Protein AF-A0A382W9Y3-F1 (afdb_monomer_lite)

Sequence (99 aa):
MAINVNTVYQTVLTILNKEQRGYITPDEFNKIGTQVQLDIFEQYFDDLNQQLRVPQADVDYSDRIENIDERISIFKTFGDATYDNVTTPNNPFWVLPAV

Foldseek 3Di:
DDDDPVVVVVLVVLLVCVPPDPDADPVSVVSVVVVVVVVVLVVLVVVLVVLVVDDFDPDVVRPPNVVSVVVCVVVDDDADFDWDCPPPVPDIDTDDGDD

pLDDT: mean 79.78, std 9.44, range [50.72, 93.06]

Radius of gyration: 20.67 Å; chains: 1; bounding box: 42×52×42 Å

Secondary structure (DSSP, 8-state):
-PPPHHHHHHHHHHHHTTTT-S---HHHHHHHHHHHHHHHHHHHHHHHHHHHTS-----TTT-HHHHHHHHHHTT----PPEEE-SS-TTS-EEEPPP-

Organism: NCBI:txid408172

Structure (mmCIF, N/CA/C/O backbone):
data_AF-A0A382W9Y3-F1
#
_entry.id   AF-A0A382W9Y3-F1
#
loop_
_atom_site.group_PDB
_atom_site.id
_atom_site.type_symbol
_atom_site.label_atom_id
_atom_site.label_alt_id
_atom_site.label_comp_id
_atom_site.label_asym_id
_atom_site.label_entity_id
_atom_site.label_seq_id
_atom_site.pdbx_PDB_ins_code
_atom_site.Cartn_x
_atom_site.Cartn_y
_atom_site.Cartn_z
_atom_site.occupancy
_atom_site.B_iso_or_equiv
_atom_site.auth_seq_id
_atom_site.auth_comp_id
_atom_site.auth_asym_id
_atom_site.auth_atom_id
_atom_site.pdbx_PDB_model_num
ATOM 1 N N . MET A 1 1 ? 14.629 -17.780 -10.690 1.00 50.72 1 MET A N 1
ATOM 2 C CA . MET A 1 1 ? 14.822 -16.629 -11.597 1.00 50.72 1 MET A CA 1
ATOM 3 C C . MET A 1 1 ? 15.910 -15.760 -10.985 1.00 50.72 1 MET A C 1
ATOM 5 O O . MET A 1 1 ? 15.712 -15.281 -9.880 1.00 50.72 1 MET A O 1
ATOM 9 N N . ALA A 1 2 ? 17.090 -15.671 -11.601 1.00 57.62 2 ALA A N 1
ATOM 10 C CA . ALA A 1 2 ? 18.190 -14.879 -11.051 1.00 57.62 2 ALA A CA 1
ATOM 11 C C . ALA A 1 2 ? 18.081 -13.440 -11.567 1.00 57.62 2 ALA A C 1
ATOM 13 O O . ALA A 1 2 ? 18.067 -13.217 -12.777 1.00 57.62 2 ALA A O 1
ATOM 14 N N . ILE A 1 3 ? 17.980 -12.477 -10.655 1.00 62.28 3 ILE A N 1
ATOM 15 C CA . ILE A 1 3 ? 18.035 -11.053 -10.986 1.00 62.28 3 ILE A CA 1
ATOM 16 C C . ILE A 1 3 ? 19.469 -10.708 -11.400 1.00 62.28 3 ILE A C 1
ATOM 18 O O . ILE A 1 3 ? 20.426 -11.002 -10.685 1.00 62.28 3 ILE A O 1
ATOM 22 N N . ASN A 1 4 ? 19.626 -10.106 -12.578 1.00 80.31 4 ASN A N 1
ATOM 23 C CA . ASN A 1 4 ? 20.927 -9.684 -13.079 1.00 80.31 4 ASN A CA 1
ATOM 24 C C . ASN A 1 4 ? 21.374 -8.408 -12.347 1.00 80.31 4 ASN A C 1
ATOM 26 O O . ASN A 1 4 ? 20.636 -7.425 -12.293 1.00 80.31 4 ASN A O 1
ATOM 30 N N . VAL A 1 5 ? 22.599 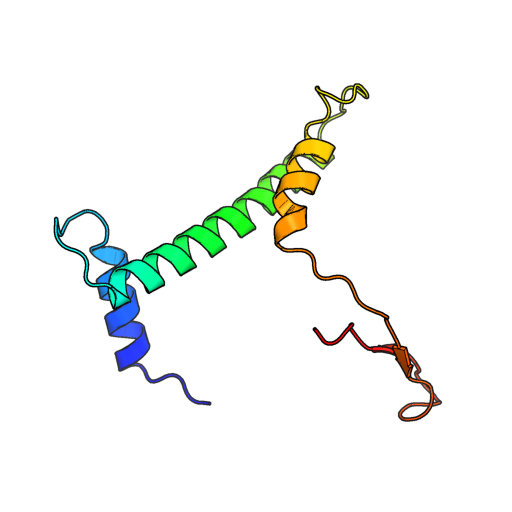-8.414 -11.818 1.00 76.38 5 VAL A N 1
ATOM 31 C CA . VAL A 1 5 ? 23.180 -7.289 -11.062 1.00 76.38 5 VAL A CA 1
ATOM 32 C C . VAL A 1 5 ? 23.165 -5.984 -11.870 1.00 76.38 5 VAL A C 1
ATOM 34 O O . VAL A 1 5 ? 22.899 -4.922 -11.310 1.00 76.38 5 VAL A O 1
ATOM 37 N N . ASN A 1 6 ? 23.349 -6.046 -13.193 1.00 77.00 6 ASN A N 1
ATOM 38 C CA . ASN A 1 6 ? 23.290 -4.861 -14.052 1.00 77.00 6 ASN A CA 1
ATOM 39 C C . ASN A 1 6 ? 21.873 -4.280 -14.138 1.00 77.00 6 ASN A C 1
ATOM 41 O O . ASN A 1 6 ? 21.717 -3.063 -14.196 1.00 77.00 6 ASN A O 1
ATOM 45 N N . THR A 1 7 ? 20.837 -5.122 -14.107 1.00 77.69 7 THR A N 1
ATOM 46 C CA . THR A 1 7 ? 19.439 -4.663 -14.098 1.00 77.69 7 THR A CA 1
ATOM 47 C C . THR A 1 7 ? 19.118 -3.915 -12.804 1.00 77.69 7 THR A C 1
ATOM 49 O O . THR A 1 7 ? 18.478 -2.865 -12.850 1.00 77.69 7 THR A O 1
ATOM 52 N N . VAL A 1 8 ? 19.615 -4.403 -11.662 1.00 71.56 8 VAL A N 1
ATOM 53 C CA . VAL A 1 8 ? 19.471 -3.724 -10.361 1.00 71.56 8 VAL A CA 1
ATOM 54 C C . VAL A 1 8 ? 20.184 -2.376 -10.383 1.00 71.56 8 VAL A C 1
ATOM 56 O O . VAL A 1 8 ? 19.588 -1.355 -10.053 1.00 71.56 8 VAL A O 1
ATOM 59 N N . TYR A 1 9 ? 21.437 -2.357 -10.838 1.00 77.88 9 TYR A N 1
ATOM 60 C CA . TYR A 1 9 ? 22.259 -1.151 -10.873 1.00 77.88 9 TYR A CA 1
ATOM 61 C C . TYR A 1 9 ? 21.644 -0.031 -11.725 1.00 77.88 9 TYR A C 1
ATOM 63 O O . TYR A 1 9 ? 21.530 1.10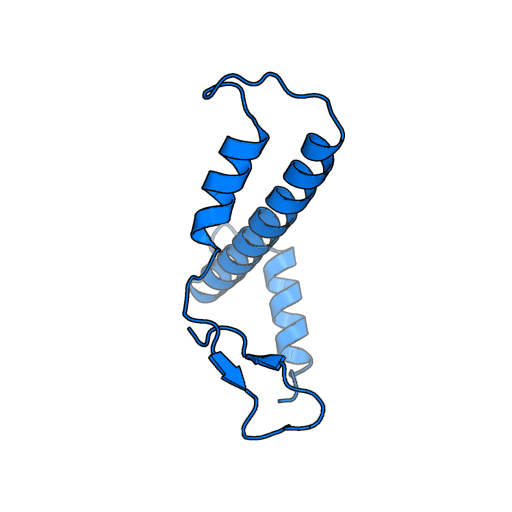4 -11.264 1.00 77.88 9 TYR A O 1
ATOM 71 N N . GLN A 1 10 ? 21.187 -0.353 -12.939 1.00 72.50 10 GLN A N 1
ATOM 72 C CA . GLN A 1 10 ? 20.559 0.636 -13.819 1.00 72.50 10 GLN A CA 1
ATOM 73 C C . GLN A 1 10 ? 19.238 1.159 -13.245 1.00 72.50 10 GLN A C 1
ATOM 75 O O . GLN A 1 10 ? 18.957 2.350 -13.333 1.00 72.50 10 GLN A O 1
ATOM 80 N N . THR A 1 11 ? 18.458 0.295 -12.591 1.00 69.44 11 THR A N 1
ATOM 81 C CA . THR A 1 11 ? 17.202 0.704 -11.947 1.00 69.44 11 THR A CA 1
ATOM 82 C C . THR A 1 11 ? 17.458 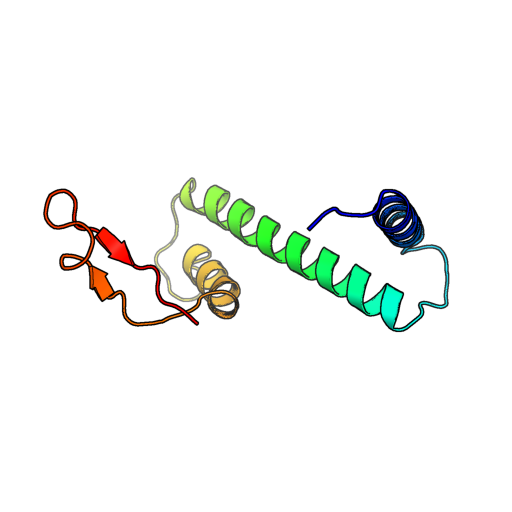1.685 -10.800 1.00 69.44 11 THR A C 1
ATOM 84 O O . THR A 1 11 ? 16.812 2.727 -10.733 1.00 69.44 11 THR A O 1
ATOM 87 N N . VAL A 1 12 ? 18.454 1.417 -9.949 1.00 71.12 12 VAL A N 1
ATOM 88 C CA . VAL A 1 12 ? 18.842 2.318 -8.849 1.00 71.12 12 VAL A CA 1
ATOM 89 C C . VAL A 1 12 ? 19.339 3.669 -9.378 1.00 71.12 12 VAL A C 1
ATOM 91 O O . VAL A 1 12 ? 18.941 4.713 -8.865 1.00 71.12 12 VAL A O 1
ATOM 94 N N . LEU A 1 13 ? 20.156 3.676 -10.436 1.00 73.81 13 LEU A N 1
ATOM 95 C CA . LEU A 1 13 ? 20.632 4.910 -11.076 1.00 73.81 13 LEU A CA 1
ATOM 96 C C . LEU A 1 13 ? 19.497 5.757 -11.659 1.00 73.81 13 LEU A C 1
ATOM 98 O O . LEU A 1 13 ? 19.511 6.980 -11.516 1.00 73.81 13 LEU A O 1
ATOM 102 N N . THR A 1 14 ? 18.517 5.129 -12.308 1.00 70.88 14 THR A N 1
ATOM 103 C CA . THR A 1 14 ? 17.331 5.827 -12.814 1.00 70.88 14 THR A CA 1
ATOM 104 C C . THR A 1 14 ? 16.527 6.446 -11.669 1.00 70.88 14 THR A C 1
ATOM 106 O O . THR A 1 14 ? 16.171 7.619 -11.753 1.00 70.88 14 THR A O 1
ATOM 109 N N . ILE A 1 15 ? 16.291 5.702 -10.582 1.00 69.69 15 ILE A N 1
ATOM 110 C CA . ILE A 1 15 ? 15.534 6.189 -9.416 1.00 69.69 15 ILE A CA 1
ATOM 111 C C . ILE A 1 15 ? 16.238 7.381 -8.755 1.00 69.69 15 ILE A C 1
ATOM 113 O O . ILE A 1 15 ? 15.586 8.356 -8.389 1.00 69.69 15 ILE A O 1
ATOM 117 N N . LEU A 1 16 ? 17.567 7.345 -8.633 1.00 68.00 16 LEU A N 1
ATOM 118 C CA . LEU A 1 16 ? 18.337 8.446 -8.043 1.00 68.00 16 LEU A CA 1
ATOM 119 C C . LEU A 1 16 ? 18.294 9.733 -8.882 1.00 68.00 16 LEU A C 1
ATOM 121 O O . LEU A 1 16 ? 18.404 10.822 -8.329 1.00 68.00 16 LEU A O 1
ATOM 125 N N . ASN A 1 17 ? 18.089 9.630 -10.197 1.00 66.88 17 ASN A N 1
ATOM 126 C CA . ASN A 1 17 ? 18.029 10.780 -11.106 1.00 66.88 17 ASN A CA 1
ATOM 127 C C . ASN A 1 17 ? 16.604 11.331 -11.337 1.00 66.88 17 ASN A C 1
ATOM 129 O O . ASN A 1 17 ? 16.424 12.185 -12.211 1.00 66.88 17 ASN A O 1
ATOM 133 N N . LYS A 1 18 ? 15.599 10.872 -10.573 1.00 65.19 18 LYS A N 1
ATOM 134 C CA . LYS A 1 18 ? 14.167 11.150 -10.814 1.00 65.19 18 LYS A CA 1
ATOM 135 C C . LYS A 1 18 ? 13.763 12.636 -10.804 1.00 65.19 18 LYS A C 1
ATOM 137 O O . LYS A 1 18 ? 12.823 12.994 -11.499 1.00 65.19 18 LYS A O 1
ATOM 142 N N . GLU A 1 19 ? 14.504 13.503 -10.109 1.00 58.72 19 GLU A N 1
ATOM 143 C CA . GLU A 1 19 ? 14.188 14.942 -9.966 1.00 58.72 19 GLU A CA 1
ATOM 144 C C . GLU A 1 19 ? 15.026 15.876 -10.867 1.00 58.72 19 GLU A C 1
ATOM 146 O O . GLU A 1 19 ? 14.824 17.088 -10.864 1.00 58.72 19 GLU A O 1
ATOM 151 N N . GLN A 1 20 ? 16.012 15.360 -11.614 1.00 60.16 20 GLN A N 1
ATOM 152 C CA . GLN A 1 20 ? 17.019 16.210 -12.284 1.00 60.16 20 GLN A CA 1
ATOM 153 C C . GLN A 1 20 ? 16.998 16.162 -13.811 1.00 60.16 20 GLN A C 1
ATOM 155 O O . GLN A 1 20 ? 17.672 16.956 -14.469 1.00 60.16 20 GLN A O 1
ATOM 160 N N . ARG A 1 21 ? 16.234 15.249 -14.406 1.00 64.38 21 ARG A N 1
ATOM 161 C CA . ARG A 1 21 ? 16.163 15.098 -15.858 1.00 64.38 21 ARG A CA 1
ATOM 162 C C . ARG A 1 21 ? 14.780 15.550 -16.288 1.00 64.38 21 ARG A C 1
ATOM 164 O O . ARG A 1 21 ? 13.828 14.796 -16.177 1.00 64.38 21 ARG A O 1
ATOM 171 N N . GLY A 1 22 ? 14.665 16.774 -16.805 1.00 65.25 22 GLY A N 1
ATOM 172 C CA . GLY A 1 22 ? 13.411 17.330 -17.344 1.00 65.25 22 GLY A CA 1
ATOM 173 C C . GLY A 1 22 ? 12.772 16.532 -18.499 1.00 65.25 22 GLY A C 1
ATOM 174 O O . GLY A 1 22 ? 11.814 17.007 -19.097 1.00 65.25 22 GLY A O 1
ATOM 175 N N . TYR A 1 23 ? 13.291 15.339 -18.814 1.00 67.62 23 TYR A N 1
ATOM 176 C CA . TYR A 1 23 ? 12.743 14.361 -19.743 1.00 67.62 23 TYR A CA 1
ATOM 177 C C . TYR A 1 23 ? 12.883 12.955 -19.141 1.00 67.62 23 TYR A C 1
ATOM 179 O O . TYR A 1 23 ? 13.992 12.529 -18.810 1.00 67.62 23 TYR A O 1
ATOM 187 N N . ILE A 1 24 ? 11.760 12.243 -19.035 1.00 77.50 24 ILE A N 1
ATOM 188 C CA . ILE A 1 24 ? 11.650 10.870 -18.524 1.00 77.50 24 ILE A CA 1
ATOM 189 C C . ILE A 1 24 ? 11.133 9.992 -19.669 1.00 77.50 24 ILE A C 1
ATOM 191 O O . ILE A 1 24 ? 10.161 10.351 -20.336 1.00 77.50 24 ILE A O 1
ATOM 195 N N . THR A 1 25 ? 11.785 8.857 -19.933 1.00 83.06 25 THR A N 1
ATOM 196 C CA . THR A 1 25 ? 11.293 7.893 -20.935 1.00 83.06 25 THR A CA 1
ATOM 197 C C . THR A 1 25 ? 10.103 7.085 -20.393 1.00 83.06 25 THR A C 1
ATOM 199 O O . THR A 1 25 ? 9.980 6.935 -19.178 1.00 83.06 25 THR A O 1
ATOM 202 N N . PRO A 1 26 ? 9.230 6.505 -21.243 1.00 82.12 26 PRO A N 1
ATOM 203 C CA . PRO A 1 26 ? 8.083 5.724 -20.763 1.00 82.12 26 PRO A CA 1
ATOM 204 C C . PRO A 1 26 ? 8.449 4.577 -19.804 1.00 82.12 26 PRO A C 1
ATOM 206 O O . PRO A 1 26 ? 7.720 4.318 -18.851 1.00 82.12 26 PRO A O 1
ATOM 209 N N . ASP A 1 27 ? 9.594 3.918 -20.011 1.00 83.56 27 ASP A N 1
ATOM 210 C CA . ASP A 1 27 ? 10.082 2.854 -19.119 1.00 83.56 27 ASP A CA 1
ATOM 211 C C . ASP A 1 27 ? 10.496 3.397 -17.741 1.00 83.56 27 ASP A C 1
ATOM 213 O O . ASP A 1 27 ? 10.142 2.835 -16.706 1.00 83.56 27 ASP A O 1
ATOM 217 N N . GLU A 1 28 ? 11.196 4.533 -17.712 1.00 79.38 28 GLU A N 1
ATOM 218 C CA . GLU A 1 28 ? 11.575 5.206 -16.466 1.00 79.38 28 GLU A CA 1
ATOM 219 C C . GLU A 1 28 ? 10.338 5.737 -15.721 1.00 79.38 28 GLU A C 1
ATOM 221 O O . GLU A 1 28 ? 10.264 5.610 -14.500 1.00 79.38 28 GLU A O 1
ATOM 226 N N . PHE A 1 29 ? 9.335 6.252 -16.442 1.00 83.31 29 PHE A N 1
ATOM 227 C CA . PHE A 1 29 ? 8.065 6.687 -15.858 1.00 83.31 29 PHE A CA 1
ATOM 228 C C . PHE A 1 29 ? 7.319 5.523 -15.200 1.00 83.31 29 PHE A C 1
ATOM 230 O O . PHE A 1 29 ? 6.896 5.646 -14.055 1.00 83.31 29 PHE A O 1
ATOM 237 N N . ASN A 1 30 ? 7.207 4.374 -15.875 1.00 86.75 30 ASN A N 1
ATOM 238 C CA . ASN A 1 30 ? 6.537 3.195 -15.317 1.00 86.75 30 ASN A CA 1
ATOM 239 C C . ASN A 1 30 ? 7.233 2.680 -14.047 1.00 86.75 30 ASN A C 1
ATOM 241 O O . ASN A 1 30 ? 6.569 2.293 -13.083 1.00 86.75 30 ASN A O 1
ATOM 245 N N . LYS A 1 31 ? 8.570 2.712 -14.018 1.00 85.25 31 LYS A N 1
ATOM 246 C CA . LYS A 1 31 ? 9.360 2.327 -12.839 1.00 85.25 31 LYS A CA 1
ATOM 247 C C . LYS A 1 31 ? 9.171 3.296 -11.676 1.00 85.25 31 LYS A C 1
ATOM 249 O O . LYS A 1 31 ? 8.930 2.848 -10.559 1.00 85.25 31 LYS A O 1
ATOM 254 N N . ILE A 1 32 ? 9.238 4.604 -11.931 1.00 84.94 32 ILE A N 1
ATOM 255 C CA . ILE A 1 32 ? 8.983 5.625 -10.905 1.00 84.94 32 ILE A CA 1
ATOM 256 C C . ILE A 1 32 ? 7.539 5.516 -10.405 1.00 84.94 32 ILE A C 1
ATOM 258 O O . ILE A 1 32 ? 7.318 5.536 -9.201 1.00 84.94 32 ILE A O 1
ATOM 262 N N . GLY A 1 33 ? 6.570 5.327 -11.303 1.00 86.81 33 GLY A N 1
ATOM 263 C CA . GLY A 1 33 ? 5.166 5.124 -10.951 1.00 86.81 33 GLY A CA 1
ATOM 264 C C . GLY A 1 33 ? 4.964 3.914 -10.042 1.00 86.81 33 GLY A C 1
ATOM 265 O O . GLY A 1 33 ? 4.274 4.023 -9.035 1.00 86.81 33 GLY A O 1
ATOM 266 N N . THR A 1 34 ? 5.631 2.795 -10.337 1.00 89.50 34 THR A N 1
ATOM 267 C CA . THR A 1 34 ? 5.595 1.597 -9.482 1.00 89.50 34 THR A CA 1
ATOM 268 C C . THR A 1 34 ? 6.209 1.875 -8.109 1.00 89.50 34 THR A C 1
ATOM 270 O O . THR A 1 34 ? 5.637 1.485 -7.098 1.00 89.50 34 THR A O 1
ATOM 273 N N . GLN A 1 35 ? 7.338 2.588 -8.047 1.00 86.38 35 GLN A N 1
ATOM 274 C CA . GLN A 1 35 ? 7.949 2.960 -6.767 1.00 86.38 35 GLN A CA 1
ATOM 275 C C . GLN A 1 35 ? 7.019 3.854 -5.937 1.00 86.38 35 GLN A C 1
ATOM 277 O O . GLN A 1 35 ? 6.796 3.576 -4.768 1.00 86.38 35 GLN A O 1
ATOM 282 N N . VAL A 1 36 ? 6.426 4.884 -6.546 1.00 89.00 36 VAL A N 1
ATOM 283 C CA . VAL A 1 36 ? 5.484 5.785 -5.861 1.00 89.00 36 VAL A CA 1
ATOM 284 C C . VAL A 1 36 ? 4.248 5.026 -5.372 1.00 89.00 36 VAL A C 1
ATOM 286 O O . VAL A 1 36 ? 3.756 5.303 -4.284 1.00 89.00 36 VAL A O 1
ATOM 289 N N . GLN A 1 37 ? 3.752 4.053 -6.140 1.00 88.94 37 GLN A N 1
ATOM 290 C CA . GLN A 1 37 ? 2.647 3.197 -5.702 1.00 88.94 37 GLN A CA 1
ATOM 291 C C . GLN A 1 37 ? 3.010 2.369 -4.463 1.00 88.94 37 GLN A C 1
ATOM 293 O O . GLN A 1 37 ? 2.189 2.271 -3.554 1.00 88.94 37 GLN A O 1
ATOM 298 N N . LEU A 1 38 ? 4.221 1.805 -4.409 1.00 90.12 38 LEU A N 1
ATOM 299 C CA . LEU A 1 38 ? 4.710 1.069 -3.237 1.00 90.12 38 LEU A CA 1
ATOM 300 C C . LEU A 1 38 ? 4.883 1.990 -2.022 1.00 90.12 38 LEU A C 1
ATOM 302 O O . LEU A 1 38 ? 4.424 1.642 -0.939 1.00 90.12 38 LEU A O 1
ATOM 306 N N . ASP A 1 39 ? 5.456 3.179 -2.215 1.00 90.75 39 ASP A N 1
ATOM 307 C CA . ASP A 1 39 ? 5.642 4.163 -1.142 1.00 90.75 39 ASP A CA 1
ATOM 308 C C . ASP A 1 39 ? 4.285 4.605 -0.550 1.00 90.75 39 ASP A C 1
ATOM 310 O O . ASP A 1 39 ? 4.119 4.670 0.667 1.00 90.75 39 ASP A O 1
ATOM 314 N N . ILE A 1 40 ? 3.281 4.862 -1.404 1.00 90.19 40 ILE A N 1
ATOM 315 C CA . ILE A 1 40 ? 1.908 5.190 -0.976 1.00 90.19 40 ILE A CA 1
ATOM 316 C C . ILE A 1 40 ? 1.284 4.024 -0.204 1.00 90.19 40 ILE A C 1
ATOM 318 O O . ILE A 1 40 ? 0.627 4.239 0.815 1.00 90.19 40 ILE A O 1
ATOM 322 N N . PHE A 1 41 ? 1.475 2.796 -0.690 1.00 88.75 41 PHE A N 1
ATOM 323 C CA . PHE A 1 41 ? 0.966 1.603 -0.029 1.00 88.75 41 PHE A CA 1
ATOM 324 C C . PHE A 1 41 ? 1.548 1.472 1.382 1.00 88.75 41 PHE A C 1
ATOM 326 O O . PHE A 1 41 ? 0.775 1.358 2.328 1.00 88.75 41 PHE A O 1
ATOM 333 N N . GLU A 1 42 ? 2.871 1.562 1.547 1.00 91.31 42 GLU A N 1
ATOM 334 C CA . GLU A 1 42 ? 3.531 1.511 2.861 1.00 91.31 42 GLU A CA 1
ATOM 335 C C . GLU A 1 42 ? 3.025 2.613 3.802 1.00 91.31 42 GLU A C 1
ATOM 337 O O . GLU A 1 42 ? 2.659 2.331 4.947 1.00 91.31 42 GLU A O 1
ATOM 342 N N . GLN A 1 43 ? 2.905 3.846 3.300 1.00 93.06 43 GLN A N 1
ATOM 343 C CA . GLN A 1 43 ? 2.428 4.977 4.092 1.00 93.06 43 GLN A CA 1
ATOM 344 C C . GLN A 1 43 ? 1.015 4.755 4.656 1.00 93.06 43 GLN A C 1
ATOM 346 O O . GLN A 1 43 ? 0.761 5.102 5.810 1.00 93.06 43 GLN A O 1
ATOM 351 N N . TYR A 1 44 ? 0.098 4.139 3.898 1.00 91.69 44 TYR A N 1
ATOM 352 C CA . TYR A 1 44 ? -1.246 3.848 4.408 1.00 91.69 44 TYR A CA 1
ATOM 353 C C . TYR A 1 44 ? -1.241 2.893 5.608 1.00 91.69 44 TYR A C 1
ATOM 355 O O . TYR A 1 44 ? -2.036 3.084 6.531 1.00 91.69 44 TYR A O 1
ATOM 363 N N . PHE A 1 45 ? -0.355 1.891 5.638 1.00 88.62 45 PHE A N 1
ATOM 364 C CA . PHE A 1 45 ? -0.257 0.978 6.784 1.00 88.62 45 PHE A CA 1
ATOM 365 C C . PHE A 1 45 ? 0.364 1.648 8.008 1.00 88.62 45 PHE A C 1
ATOM 367 O O . PHE A 1 45 ? -0.090 1.407 9.130 1.00 88.62 45 PHE A O 1
ATOM 374 N N . ASP A 1 46 ? 1.354 2.516 7.807 1.00 92.75 46 ASP A N 1
ATOM 375 C CA . ASP A 1 46 ? 1.945 3.298 8.892 1.00 92.75 46 ASP A CA 1
ATOM 376 C C . ASP A 1 46 ? 0.929 4.268 9.507 1.00 92.75 46 ASP A C 1
ATOM 378 O O . ASP A 1 46 ? 0.799 4.337 10.735 1.00 92.75 46 ASP A O 1
ATOM 382 N N . ASP A 1 47 ? 0.162 4.972 8.671 1.00 90.56 47 ASP A N 1
ATOM 383 C CA . ASP A 1 47 ? -0.890 5.885 9.118 1.00 90.56 47 ASP A CA 1
ATOM 384 C C . ASP A 1 47 ? -2.009 5.128 9.853 1.00 90.56 47 ASP A C 1
ATOM 386 O O . ASP A 1 47 ? -2.443 5.557 10.928 1.00 90.56 47 ASP A O 1
ATOM 390 N N . LEU A 1 48 ? -2.434 3.966 9.339 1.00 90.25 48 LEU A N 1
ATOM 391 C CA . LEU A 1 48 ? -3.419 3.103 9.998 1.00 90.25 48 LEU A CA 1
ATOM 392 C C . LEU A 1 48 ? -2.938 2.667 11.389 1.00 90.25 48 LEU A C 1
ATOM 394 O O . LEU A 1 48 ? -3.669 2.779 12.375 1.00 90.25 48 LEU A O 1
ATOM 398 N N . ASN A 1 49 ? -1.689 2.208 11.492 1.00 89.25 49 ASN A N 1
ATOM 399 C CA . ASN A 1 49 ? -1.108 1.755 12.753 1.00 89.25 49 ASN A CA 1
ATOM 400 C C . ASN A 1 49 ? -1.011 2.892 13.783 1.00 89.25 49 ASN A C 1
ATOM 402 O O . ASN A 1 49 ? -1.291 2.697 14.966 1.00 89.25 49 ASN A O 1
ATOM 406 N N . GLN A 1 50 ? -0.662 4.108 13.354 1.00 87.75 50 GLN A N 1
ATOM 407 C CA . GLN A 1 50 ? -0.661 5.274 14.241 1.00 87.75 50 GLN A CA 1
ATOM 408 C C . GLN A 1 50 ? -2.063 5.598 14.756 1.00 87.75 50 GLN A C 1
ATOM 410 O O . GLN A 1 50 ? -2.245 5.884 15.941 1.00 87.75 50 GLN A O 1
ATOM 415 N N . GLN A 1 51 ? -3.058 5.528 13.881 1.00 85.00 51 GLN A N 1
ATOM 416 C CA . GLN A 1 51 ? -4.433 5.868 14.205 1.00 85.00 51 GLN A CA 1
ATOM 417 C C . GLN A 1 51 ? -5.125 4.853 15.114 1.00 85.00 51 GLN A C 1
ATOM 419 O O . GLN A 1 51 ? -5.902 5.257 15.978 1.00 85.00 51 GLN A O 1
ATOM 424 N N . LEU A 1 52 ? -4.787 3.568 15.001 1.00 86.44 52 LEU A N 1
ATOM 425 C CA . LEU A 1 52 ? -5.251 2.522 15.920 1.00 86.44 52 LEU A CA 1
ATOM 426 C C . LEU A 1 52 ? -4.767 2.733 17.365 1.00 86.44 52 LEU A C 1
ATOM 428 O O . LEU A 1 52 ? -5.343 2.185 18.303 1.00 86.44 52 LEU A O 1
ATOM 432 N N . ARG A 1 53 ? -3.711 3.530 17.567 1.00 84.69 53 ARG A N 1
ATOM 433 C CA . ARG A 1 53 ? -3.144 3.822 18.894 1.00 84.69 53 ARG A CA 1
ATOM 434 C C . ARG A 1 53 ? -3.781 5.028 19.580 1.00 84.69 53 ARG A C 1
ATOM 436 O O . ARG A 1 53 ? -3.446 5.304 20.732 1.00 84.69 53 ARG A O 1
ATOM 443 N N . VAL A 1 54 ? -4.661 5.759 18.897 1.00 83.38 54 VAL A N 1
ATOM 444 C CA . VAL A 1 54 ? -5.300 6.974 19.414 1.00 83.38 54 VAL A CA 1
ATOM 445 C C . VAL A 1 54 ? -6.808 6.735 19.541 1.00 83.38 54 VAL A C 1
ATOM 447 O O . VAL A 1 54 ? -7.406 6.202 18.610 1.00 83.38 54 VAL A O 1
ATOM 450 N N . PRO A 1 55 ? -7.455 7.135 20.653 1.00 79.06 55 PRO A N 1
ATOM 451 C CA . PRO A 1 55 ? -8.912 7.097 20.762 1.00 79.06 55 PRO A CA 1
ATOM 452 C C . PRO A 1 55 ? -9.574 7.914 19.646 1.00 79.06 55 PRO A C 1
ATOM 454 O O . PRO A 1 55 ? -9.169 9.052 19.391 1.00 79.06 55 PRO A O 1
ATOM 457 N N . GLN A 1 56 ? -10.584 7.345 18.988 1.00 70.31 56 GLN A N 1
ATOM 458 C CA . GLN A 1 56 ? -11.248 7.965 17.838 1.00 70.31 56 GLN A CA 1
ATOM 459 C C . GLN A 1 56 ? -12.647 8.457 18.194 1.00 70.31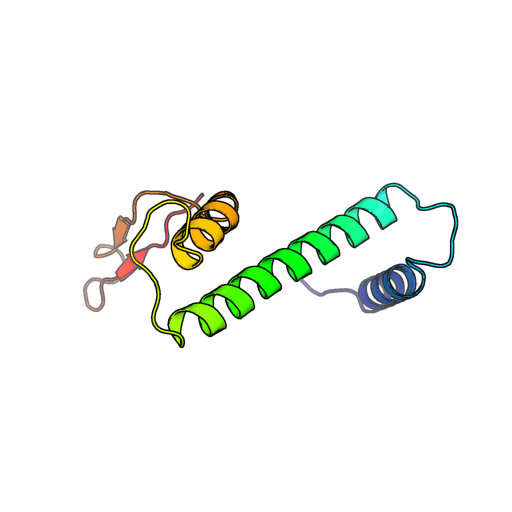 56 GLN A C 1
ATOM 461 O O . GLN A 1 56 ? -13.276 7.961 19.129 1.00 70.31 56 GLN A O 1
ATOM 466 N N . ALA A 1 57 ? -13.106 9.469 17.461 1.00 70.88 57 ALA A N 1
ATOM 467 C CA . ALA A 1 57 ? -14.488 9.912 17.519 1.00 70.88 57 ALA A CA 1
ATOM 468 C C . ALA A 1 57 ? -15.298 9.058 16.537 1.00 70.88 57 ALA A C 1
ATOM 470 O O . ALA A 1 57 ? -14.973 9.027 15.356 1.00 70.88 57 ALA A O 1
ATOM 471 N N . ASP A 1 58 ? -16.324 8.384 17.045 1.00 66.62 58 ASP A N 1
ATOM 472 C CA . ASP A 1 58 ? -17.220 7.508 16.285 1.00 66.62 58 ASP A CA 1
ATOM 473 C C . ASP A 1 58 ? -18.279 8.353 15.559 1.00 66.62 58 ASP A C 1
ATOM 475 O O . ASP A 1 58 ? -19.401 8.550 16.027 1.00 66.62 58 ASP A O 1
ATOM 479 N N . VAL A 1 59 ? -17.847 9.019 14.491 1.00 76.31 59 VAL A N 1
ATOM 480 C CA . VAL A 1 59 ? -18.692 9.846 13.624 1.00 76.31 59 VAL A CA 1
ATOM 481 C C . VAL A 1 59 ? -18.225 9.623 12.195 1.00 76.31 59 VAL A C 1
ATOM 483 O O . VAL A 1 59 ? -17.079 9.944 11.896 1.00 76.31 59 VAL A O 1
ATOM 486 N N . ASP A 1 60 ? -19.113 9.154 11.319 1.00 63.41 60 ASP A N 1
ATOM 487 C CA . ASP A 1 60 ? -18.814 8.640 9.968 1.00 63.41 60 ASP A CA 1
ATOM 488 C C . ASP A 1 60 ? -17.816 9.488 9.147 1.00 63.41 60 ASP A C 1
ATOM 490 O O . ASP A 1 60 ? -16.887 8.977 8.539 1.00 63.41 60 ASP A O 1
ATOM 494 N N . TYR A 1 61 ? -17.943 10.821 9.145 1.00 65.38 61 TYR A N 1
ATOM 495 C CA . TYR A 1 61 ? -17.038 11.697 8.375 1.00 65.38 61 TYR A CA 1
ATOM 496 C C . TYR A 1 61 ? -15.745 12.085 9.108 1.00 65.38 61 TYR A C 1
ATOM 498 O O . TYR A 1 61 ? -14.862 12.716 8.527 1.00 65.38 61 TYR A O 1
ATOM 506 N N . SER A 1 62 ? -15.660 11.798 10.404 1.00 75.12 62 SER A N 1
ATOM 507 C CA . SER A 1 62 ? -14.504 12.093 11.257 1.00 75.12 62 SER A CA 1
ATOM 508 C C . SER A 1 62 ? -13.701 10.844 11.618 1.00 75.12 62 SER A C 1
ATOM 510 O O . SER A 1 62 ? -12.616 10.996 12.192 1.00 75.12 62 SER A O 1
ATOM 512 N N . ASP A 1 63 ? -14.197 9.651 11.275 1.00 82.88 63 ASP A N 1
ATOM 513 C CA . ASP A 1 63 ? -13.466 8.405 11.446 1.00 82.88 63 ASP A CA 1
ATOM 514 C C . ASP A 1 63 ? -12.329 8.341 10.423 1.00 82.88 63 ASP A C 1
ATOM 516 O O . ASP A 1 63 ? -12.502 8.232 9.205 1.00 82.88 63 ASP A O 1
ATOM 520 N N . ARG A 1 64 ? -11.112 8.479 10.944 1.00 83.38 64 ARG A N 1
ATOM 521 C CA . ARG A 1 64 ? -9.918 8.479 10.112 1.00 83.38 64 ARG A CA 1
ATOM 522 C C . ARG A 1 64 ? -9.454 7.054 9.794 1.00 83.38 64 ARG A C 1
ATOM 524 O O . ARG A 1 64 ? -8.790 6.886 8.771 1.00 83.38 64 ARG A O 1
ATOM 531 N N . ILE A 1 65 ? -9.813 6.055 10.612 1.00 85.88 65 ILE A N 1
ATOM 532 C CA . ILE A 1 65 ? -9.548 4.639 10.318 1.00 85.88 65 ILE A CA 1
ATOM 533 C C . ILE A 1 65 ? -10.378 4.223 9.113 1.00 85.88 65 ILE A C 1
ATOM 535 O O . ILE A 1 65 ? -9.813 3.669 8.173 1.00 85.88 65 ILE A O 1
ATOM 539 N N . GLU A 1 66 ? -11.676 4.535 9.109 1.00 87.94 66 GLU A N 1
ATOM 540 C CA . GLU A 1 66 ? -12.562 4.191 7.993 1.00 87.94 66 GLU A CA 1
ATOM 541 C C . GLU A 1 66 ? -12.082 4.839 6.688 1.00 87.94 66 GLU A C 1
ATOM 543 O O . GLU A 1 66 ? -11.931 4.159 5.673 1.00 87.94 66 GLU A O 1
ATOM 548 N N . ASN A 1 67 ? -11.698 6.122 6.724 1.00 88.25 67 ASN A N 1
ATOM 549 C CA . ASN A 1 67 ? -11.184 6.795 5.529 1.00 88.25 67 ASN A CA 1
ATOM 550 C C . ASN A 1 67 ? -9.875 6.186 4.995 1.00 88.25 67 ASN A C 1
ATOM 552 O O . ASN A 1 67 ? -9.648 6.173 3.783 1.00 88.25 67 ASN A O 1
ATOM 556 N N . ILE A 1 68 ? -8.989 5.710 5.876 1.00 89.88 68 ILE A N 1
ATOM 557 C CA . ILE A 1 68 ? -7.780 4.997 5.447 1.00 89.88 68 ILE A CA 1
ATOM 558 C C . ILE A 1 68 ? -8.146 3.627 4.879 1.00 89.88 68 ILE A C 1
ATOM 560 O O . ILE A 1 68 ? -7.603 3.244 3.843 1.00 89.88 68 ILE A O 1
ATOM 564 N N . ASP A 1 69 ? -9.076 2.906 5.500 1.00 87.94 69 ASP A N 1
ATOM 565 C CA . ASP A 1 69 ? -9.485 1.585 5.027 1.00 87.94 69 ASP A CA 1
ATOM 566 C C . ASP A 1 69 ? -10.126 1.641 3.631 1.00 87.94 69 ASP A C 1
ATOM 568 O O . ASP A 1 69 ? -9.808 0.813 2.772 1.00 87.94 69 ASP A O 1
ATOM 572 N N . GLU A 1 70 ? -10.930 2.673 3.354 1.00 88.75 70 GLU A N 1
ATOM 573 C CA . GLU A 1 70 ? -11.465 2.951 2.016 1.00 88.75 70 GLU A CA 1
ATOM 574 C C . GLU A 1 70 ? -10.352 3.160 0.984 1.00 88.75 70 GLU A C 1
ATOM 576 O O . GLU A 1 70 ? -10.419 2.621 -0.123 1.00 88.75 70 GLU A O 1
ATOM 581 N N . ARG A 1 71 ? -9.292 3.897 1.334 1.00 88.50 71 ARG A N 1
ATOM 582 C CA . ARG A 1 71 ? -8.138 4.105 0.442 1.00 88.50 71 ARG A CA 1
ATOM 583 C C . ARG A 1 71 ? -7.349 2.816 0.218 1.00 88.50 71 ARG A C 1
ATOM 585 O O . ARG A 1 71 ? -6.895 2.570 -0.897 1.00 88.50 71 ARG A O 1
ATOM 592 N N . ILE A 1 72 ? -7.226 1.973 1.245 1.00 89.69 72 ILE A N 1
ATOM 593 C CA . ILE A 1 72 ? -6.579 0.656 1.149 1.00 89.69 72 ILE A CA 1
ATOM 594 C C . ILE A 1 72 ? -7.426 -0.316 0.313 1.00 89.69 72 ILE A C 1
ATOM 596 O O . ILE A 1 72 ? -6.869 -1.210 -0.323 1.00 89.69 72 ILE A O 1
ATOM 600 N N . SER A 1 73 ? -8.753 -0.147 0.269 1.00 88.12 73 SER A N 1
ATOM 601 C CA . SER A 1 73 ? -9.680 -1.075 -0.399 1.00 88.12 73 SER A CA 1
ATOM 602 C C . SER A 1 73 ? -9.331 -1.365 -1.862 1.00 88.12 73 SER A C 1
ATOM 604 O O . SER A 1 73 ? -9.512 -2.491 -2.316 1.00 88.12 73 SER A O 1
ATOM 606 N N . ILE A 1 74 ? -8.744 -0.393 -2.568 1.00 85.62 74 ILE A N 1
ATOM 607 C CA . ILE A 1 74 ? -8.313 -0.514 -3.969 1.00 85.62 74 ILE A CA 1
ATOM 608 C C . ILE A 1 74 ? -7.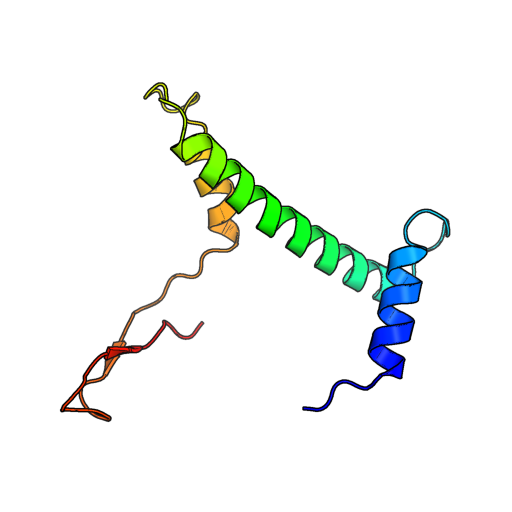253 -1.616 -4.143 1.00 85.62 74 ILE A C 1
ATOM 610 O O . ILE A 1 74 ? -7.163 -2.231 -5.203 1.00 85.62 74 ILE A O 1
ATOM 614 N N . PHE A 1 75 ? -6.466 -1.887 -3.100 1.00 82.19 75 PHE A N 1
ATOM 615 C CA . PHE A 1 75 ? -5.430 -2.919 -3.091 1.00 82.19 75 PHE A CA 1
ATOM 616 C C . PHE A 1 75 ? -5.917 -4.262 -2.529 1.00 82.19 75 PHE A C 1
ATOM 618 O O . PHE A 1 75 ? -5.173 -5.244 -2.560 1.00 82.19 75 PHE A O 1
ATOM 625 N N . LYS A 1 76 ? -7.145 -4.331 -1.998 1.00 83.62 76 LYS A N 1
ATOM 626 C CA . LYS A 1 76 ? -7.711 -5.569 -1.455 1.00 83.62 76 LYS A CA 1
ATOM 627 C C . LYS A 1 76 ? -8.241 -6.431 -2.597 1.00 83.62 76 LYS A C 1
ATOM 629 O O . LYS A 1 76 ? -8.921 -5.954 -3.501 1.00 83.62 76 LYS A O 1
ATOM 634 N N . THR A 1 77 ? -7.949 -7.725 -2.532 1.00 81.06 77 THR A N 1
ATOM 635 C CA . THR A 1 77 ? -8.530 -8.723 -3.431 1.00 81.06 77 THR A CA 1
ATOM 636 C C . THR A 1 77 ? -9.509 -9.577 -2.641 1.00 81.06 77 THR A C 1
ATOM 638 O O . THR A 1 77 ? -9.282 -9.889 -1.471 1.00 81.06 77 THR A O 1
ATOM 641 N N . PHE A 1 78 ? -10.629 -9.913 -3.269 1.00 79.44 78 PHE A N 1
ATOM 642 C CA . PHE A 1 78 ? -11.658 -10.760 -2.682 1.00 79.44 78 PHE A CA 1
ATOM 643 C C . PHE A 1 78 ? -11.772 -12.023 -3.521 1.00 79.44 78 PHE A C 1
ATOM 645 O O . PHE A 1 78 ? -11.763 -11.961 -4.749 1.00 79.44 78 PHE A O 1
ATOM 652 N N . GLY A 1 79 ? -11.901 -13.163 -2.859 1.00 82.81 79 GLY A N 1
ATOM 653 C CA . GLY A 1 79 ? -12.137 -14.435 -3.518 1.00 82.81 79 GLY A CA 1
ATOM 654 C C . GLY A 1 79 ? -12.465 -15.513 -2.500 1.00 82.81 79 GLY A C 1
ATOM 655 O O . GLY A 1 79 ? -12.290 -15.322 -1.293 1.00 82.81 79 GLY A O 1
ATOM 656 N N . ASP A 1 80 ? -12.952 -16.642 -2.997 1.00 80.94 80 ASP A N 1
ATOM 657 C CA . ASP A 1 80 ? -13.334 -17.757 -2.145 1.00 80.94 80 ASP A CA 1
ATOM 658 C C . ASP A 1 80 ? -12.084 -18.446 -1.588 1.00 80.94 80 ASP A C 1
ATOM 660 O O . ASP A 1 80 ? -11.237 -18.952 -2.329 1.00 80.94 80 ASP A O 1
ATOM 664 N N . ALA A 1 81 ? -11.971 -18.488 -0.261 1.00 82.94 81 ALA A N 1
ATOM 665 C CA . ALA A 1 81 ? -10.993 -19.339 0.397 1.00 82.94 81 ALA A CA 1
ATOM 666 C C . ALA A 1 81 ? -11.479 -20.791 0.297 1.00 82.94 81 ALA A C 1
ATOM 668 O O . ALA A 1 81 ? -12.563 -21.128 0.776 1.00 82.94 81 ALA A O 1
ATOM 669 N N . THR A 1 82 ? -10.686 -21.665 -0.321 1.00 85.62 82 THR A N 1
ATOM 670 C CA . THR A 1 82 ? -11.015 -23.094 -0.417 1.00 85.62 82 THR A CA 1
ATOM 671 C C . THR A 1 82 ? -10.354 -23.850 0.728 1.00 85.62 82 THR A C 1
ATOM 673 O O . THR A 1 82 ? -9.168 -23.678 1.005 1.00 85.62 82 THR A O 1
ATOM 676 N N . TYR A 1 83 ? -11.128 -24.663 1.444 1.00 86.75 83 TYR A N 1
ATOM 677 C CA . TYR A 1 83 ? -10.599 -25.499 2.519 1.00 86.75 83 TYR A CA 1
ATOM 678 C C . TYR A 1 83 ? -9.959 -26.751 1.924 1.00 86.75 83 TYR A C 1
ATOM 680 O O . TYR A 1 83 ? -10.667 -27.612 1.393 1.00 86.75 83 TYR A O 1
ATOM 688 N N . ASP A 1 84 ? -8.635 -26.866 2.013 1.00 81.38 84 ASP A N 1
ATOM 689 C CA . ASP A 1 84 ? -7.930 -28.053 1.544 1.00 81.38 84 ASP A CA 1
ATOM 690 C C . ASP A 1 84 ? -7.780 -29.071 2.675 1.00 81.38 84 ASP A C 1
ATOM 692 O O . ASP A 1 84 ? -6.904 -28.986 3.538 1.00 81.38 84 ASP A O 1
ATOM 696 N N . ASN A 1 85 ? -8.674 -30.055 2.649 1.00 85.69 85 ASN A N 1
ATOM 697 C CA . ASN A 1 85 ? -8.610 -31.266 3.465 1.00 85.69 85 ASN A CA 1
ATOM 698 C C . ASN A 1 85 ? -8.348 -32.521 2.611 1.00 85.69 85 ASN A C 1
ATOM 700 O O . ASN A 1 85 ? -8.422 -33.646 3.099 1.00 85.69 85 ASN A O 1
ATOM 704 N N . VAL A 1 86 ? -8.083 -32.346 1.314 1.00 82.62 86 VAL A N 1
ATOM 705 C CA . VAL A 1 86 ? -7.910 -33.458 0.372 1.00 82.62 86 VAL A CA 1
ATOM 706 C C . VAL A 1 86 ? -6.426 -33.761 0.180 1.00 82.62 86 VAL A C 1
ATOM 708 O O . VAL A 1 86 ? -6.052 -34.932 0.128 1.00 82.62 86 VAL A O 1
ATOM 711 N N . THR A 1 87 ? -5.569 -32.737 0.119 1.00 80.69 87 THR A N 1
ATOM 712 C CA .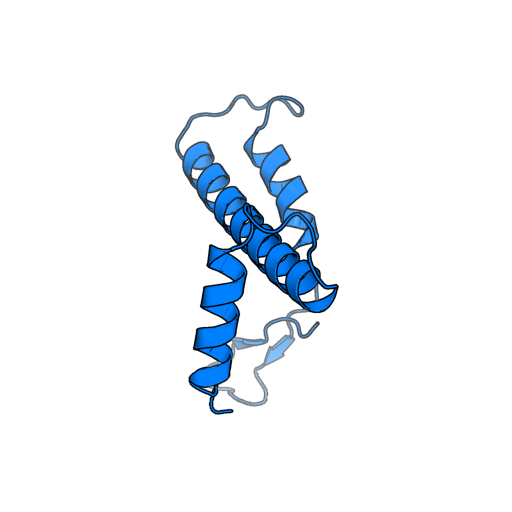 THR A 1 87 ? -4.124 -32.917 -0.098 1.00 80.69 87 THR A CA 1
ATOM 713 C C . THR A 1 87 ? -3.343 -33.114 1.204 1.00 80.69 87 THR A C 1
ATOM 715 O O . THR A 1 87 ? -2.387 -33.893 1.226 1.00 80.69 87 THR A O 1
ATOM 718 N N . THR A 1 88 ? -3.772 -32.494 2.312 1.00 77.56 88 THR A N 1
ATOM 719 C CA . THR A 1 88 ? -3.152 -32.646 3.646 1.00 77.56 88 THR A CA 1
ATOM 720 C C . THR A 1 88 ? -4.174 -32.962 4.751 1.00 77.56 88 THR A C 1
ATOM 722 O O . THR A 1 88 ? -4.416 -32.126 5.624 1.00 77.56 88 THR A O 1
ATOM 725 N N . PRO A 1 89 ? -4.730 -34.191 4.801 1.00 76.88 89 PRO A N 1
ATOM 726 C CA . PRO A 1 89 ? -5.820 -34.553 5.723 1.00 76.88 89 PRO A CA 1
ATOM 727 C C . PRO A 1 89 ? -5.485 -34.430 7.219 1.00 76.88 89 PRO A C 1
ATOM 729 O O . PRO A 1 89 ? -6.370 -34.292 8.057 1.00 76.88 89 PRO A O 1
ATOM 732 N N . ASN A 1 90 ? -4.197 -34.484 7.572 1.00 83.75 90 ASN A N 1
ATOM 733 C CA . ASN A 1 90 ? -3.732 -34.395 8.961 1.00 83.75 90 ASN A CA 1
ATOM 734 C C . ASN A 1 90 ? -3.398 -32.961 9.405 1.00 83.75 90 ASN A C 1
ATOM 736 O O . ASN A 1 90 ? -3.131 -32.745 10.583 1.00 83.75 90 ASN A O 1
ATOM 740 N N . ASN A 1 91 ? -3.376 -31.996 8.480 1.00 83.25 91 ASN A N 1
ATOM 741 C CA . ASN A 1 91 ? -3.175 -30.580 8.784 1.00 83.25 91 ASN A CA 1
ATOM 742 C C . ASN A 1 91 ? -3.868 -29.712 7.720 1.00 83.25 91 ASN A C 1
ATOM 744 O O . ASN A 1 91 ? -3.193 -29.084 6.900 1.00 83.25 91 ASN A O 1
ATOM 748 N N . PRO A 1 92 ? -5.207 -29.736 7.679 1.00 83.44 92 PRO A N 1
ATOM 749 C CA . PRO A 1 92 ? -5.961 -29.011 6.673 1.00 83.44 92 PRO A CA 1
ATOM 750 C C . PRO A 1 92 ? -5.841 -27.500 6.887 1.00 83.44 92 PRO A C 1
ATOM 752 O O . PRO A 1 92 ? -5.792 -27.017 8.022 1.00 83.44 92 PRO A O 1
ATOM 755 N N . PHE A 1 93 ? -5.802 -26.747 5.793 1.00 84.94 93 PHE A N 1
ATOM 756 C CA . PHE A 1 93 ? -5.645 -25.295 5.813 1.00 84.94 93 PHE A CA 1
ATOM 757 C C . PHE A 1 93 ? -6.525 -24.639 4.749 1.00 84.94 93 PHE A C 1
ATOM 759 O O . PHE A 1 93 ? -6.987 -25.279 3.806 1.00 84.94 93 PHE A O 1
ATOM 766 N N . TRP A 1 94 ? -6.781 -23.345 4.916 1.00 85.81 94 TRP A N 1
ATOM 767 C CA . TRP A 1 94 ? -7.445 -22.549 3.892 1.00 85.81 94 TRP A CA 1
ATOM 768 C C . TRP A 1 94 ? -6.416 -22.115 2.860 1.00 85.81 94 TRP A C 1
ATOM 770 O O . TRP A 1 94 ? -5.416 -21.482 3.206 1.00 85.81 94 TRP A O 1
ATOM 780 N N . VAL A 1 95 ? -6.655 -22.460 1.600 1.00 83.00 95 VAL A N 1
ATOM 781 C CA . VAL A 1 95 ? -5.850 -21.955 0.494 1.00 83.00 95 VAL A CA 1
ATOM 782 C C . VAL A 1 95 ? -6.204 -20.485 0.299 1.00 83.00 95 VAL A C 1
ATOM 784 O O . VAL A 1 95 ? -7.381 -20.112 0.306 1.00 83.00 95 VAL A O 1
ATOM 787 N N . LEU A 1 96 ? -5.173 -19.653 0.151 1.00 75.31 96 LEU A N 1
ATOM 788 C CA . LEU A 1 96 ? -5.342 -18.245 -0.192 1.00 75.31 96 LEU A CA 1
ATOM 789 C C . LEU A 1 96 ? -6.159 -18.139 -1.490 1.00 75.31 96 LEU A C 1
ATOM 791 O O . LEU A 1 96 ? -5.887 -18.905 -2.421 1.00 75.31 96 LEU A O 1
ATOM 795 N N . PRO A 1 97 ? -7.129 -17.213 -1.575 1.00 74.06 97 PRO A N 1
ATOM 796 C CA . PRO A 1 97 ? -7.865 -16.985 -2.808 1.00 74.06 97 PRO A CA 1
ATOM 797 C C . PRO A 1 97 ? -6.893 -16.708 -3.957 1.00 74.06 97 PRO A C 1
ATOM 799 O O . PRO A 1 97 ? -6.059 -15.805 -3.871 1.00 74.06 97 PRO A O 1
ATOM 802 N N . ALA A 1 98 ? -6.969 -17.517 -5.013 1.00 66.12 98 ALA A N 1
ATOM 803 C CA . ALA A 1 98 ? -6.241 -17.247 -6.243 1.00 66.12 98 ALA A CA 1
ATOM 804 C C . ALA A 1 98 ? -7.020 -16.180 -7.019 1.00 66.12 98 ALA A C 1
ATOM 806 O O . ALA A 1 98 ? -8.192 -16.390 -7.336 1.00 66.12 98 ALA A O 1
ATOM 807 N N . VAL A 1 99 ? -6.375 -15.042 -7.271 1.00 58.09 99 VAL A N 1
ATOM 808 C CA . VAL A 1 99 ? -6.879 -13.981 -8.156 1.00 58.09 99 VAL A CA 1
ATOM 809 C C . VAL A 1 99 ? -6.502 -14.308 -9.592 1.00 58.09 99 VAL A C 1
ATOM 811 O O . VAL A 1 99 ? -5.331 -14.707 -9.801 1.00 58.09 99 VAL A O 1
#